Protein AF-A0A829ZBH9-F1 (afdb_monomer_lite)

Sequence (104 aa):
MKEEYISLFEEIKKSYPKHYKEKINKYMKCLEKTVKNNALLKINILACFKEDQNKMYEIFPDIYSKYELTGFRISELEESDVVVICESYISEVYRIGGEFLNDN

Structure (mmC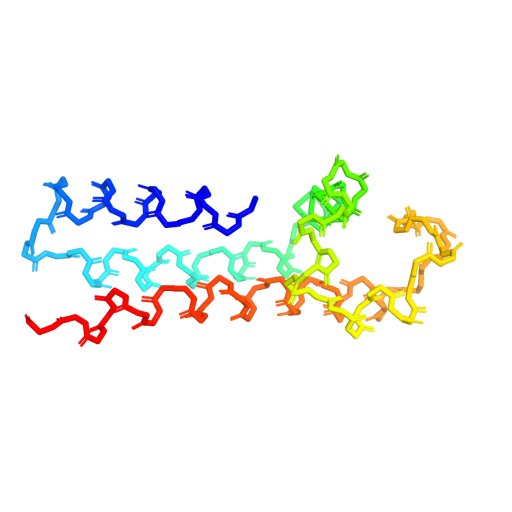IF, N/CA/C/O backbone):
data_AF-A0A829ZBH9-F1
#
_entry.id   AF-A0A829ZBH9-F1
#
loop_
_atom_site.group_PDB
_atom_site.id
_atom_site.type_symbol
_atom_site.label_atom_id
_atom_site.label_alt_id
_atom_site.label_comp_id
_atom_site.label_asym_id
_atom_site.label_entity_id
_atom_site.label_seq_id
_atom_site.pdbx_PDB_ins_code
_atom_site.Cartn_x
_atom_site.Cartn_y
_atom_site.Cartn_z
_atom_site.occupancy
_atom_site.B_iso_or_equiv
_atom_site.auth_seq_id
_atom_site.auth_comp_id
_atom_site.auth_asym_id
_atom_site.auth_atom_id
_atom_site.pdbx_PDB_model_num
ATOM 1 N N . MET A 1 1 ? 5.404 6.927 4.626 1.00 87.38 1 MET A N 1
ATOM 2 C CA . MET A 1 1 ? 4.327 5.935 4.375 1.00 87.38 1 MET A CA 1
ATOM 3 C C . MET A 1 1 ? 3.824 5.224 5.637 1.00 87.38 1 MET A C 1
ATOM 5 O O . MET A 1 1 ? 2.731 5.550 6.077 1.00 87.38 1 MET A O 1
ATOM 9 N N . LYS A 1 2 ? 4.558 4.270 6.242 1.00 89.94 2 LYS A N 1
ATOM 10 C CA . LYS A 1 2 ? 4.032 3.455 7.366 1.00 89.94 2 LYS A CA 1
ATOM 11 C C . LYS A 1 2 ? 3.532 4.301 8.545 1.00 89.94 2 LYS A C 1
ATOM 13 O O . LYS A 1 2 ? 2.399 4.134 8.984 1.00 89.94 2 LYS A O 1
ATOM 18 N N . GLU A 1 3 ? 4.355 5.238 9.010 1.00 92.38 3 GLU A N 1
ATOM 19 C CA . GLU A 1 3 ? 4.014 6.153 10.111 1.00 92.38 3 GLU A CA 1
ATOM 20 C C . GLU A 1 3 ? 2.813 7.053 9.783 1.00 92.38 3 GLU A C 1
ATOM 22 O O . GLU A 1 3 ? 1.985 7.314 10.651 1.00 92.38 3 GLU A O 1
ATOM 27 N N . GLU A 1 4 ? 2.667 7.476 8.524 1.00 93.06 4 GLU A N 1
ATOM 28 C CA . GLU A 1 4 ? 1.530 8.292 8.081 1.00 93.06 4 GLU A CA 1
ATOM 29 C C . GLU A 1 4 ? 0.214 7.513 8.176 1.00 93.06 4 GLU A C 1
ATOM 31 O O . GLU A 1 4 ? -0.771 8.047 8.683 1.00 93.06 4 GLU A O 1
ATOM 36 N N . TYR A 1 5 ? 0.187 6.244 7.750 1.00 96.25 5 TYR A N 1
ATOM 37 C CA . TYR A 1 5 ? -1.016 5.413 7.878 1.00 96.25 5 TYR A CA 1
ATOM 38 C C . TYR A 1 5 ? -1.321 5.044 9.327 1.00 96.25 5 TYR A C 1
ATOM 40 O O . TYR A 1 5 ? -2.490 5.048 9.705 1.00 96.25 5 TYR A O 1
ATOM 48 N N . ILE A 1 6 ? -0.299 4.788 10.153 1.00 96.69 6 ILE A N 1
ATOM 49 C CA . ILE A 1 6 ? -0.485 4.616 11.601 1.00 96.69 6 ILE A CA 1
ATOM 50 C C . ILE A 1 6 ? -1.136 5.873 12.193 1.00 96.69 6 ILE A C 1
ATOM 52 O O . ILE A 1 6 ? -2.168 5.767 12.851 1.00 96.69 6 ILE A O 1
ATOM 56 N N . SER A 1 7 ? -0.597 7.064 11.907 1.00 97.44 7 SER A N 1
ATOM 57 C CA . SER A 1 7 ? -1.154 8.333 12.396 1.00 97.44 7 SER A CA 1
ATOM 58 C C . SER A 1 7 ? -2.584 8.558 11.905 1.00 97.44 7 SER A C 1
ATOM 60 O O . SER A 1 7 ? -3.443 8.967 12.683 1.00 97.44 7 SER A O 1
ATOM 62 N N . LEU A 1 8 ? -2.863 8.264 10.632 1.00 97.75 8 LEU A N 1
ATOM 63 C CA . LEU A 1 8 ? -4.200 8.383 10.055 1.00 97.75 8 LEU A CA 1
ATOM 64 C C . LEU A 1 8 ? -5.196 7.464 10.773 1.00 97.75 8 LEU A C 1
ATOM 66 O O . LEU A 1 8 ? -6.305 7.876 11.112 1.00 97.75 8 LEU A O 1
ATOM 70 N N . PHE A 1 9 ? -4.823 6.206 10.996 1.00 97.88 9 PHE A N 1
ATOM 71 C CA . PHE A 1 9 ? -5.696 5.227 11.632 1.00 97.88 9 PHE A CA 1
ATOM 72 C C . PHE A 1 9 ? -5.889 5.507 13.126 1.00 97.88 9 PHE A C 1
ATOM 74 O O . PHE A 1 9 ? -7.014 5.373 13.613 1.00 97.88 9 PHE A O 1
ATOM 81 N N . GLU A 1 10 ? -4.865 6.005 13.822 1.00 97.62 10 GLU A N 1
ATOM 82 C CA . GLU A 1 10 ? -4.990 6.545 15.182 1.00 97.62 10 GLU A CA 1
ATOM 83 C C . GLU A 1 10 ? -5.949 7.739 15.241 1.00 97.62 10 GLU A C 1
ATOM 85 O O . GLU A 1 10 ? -6.827 7.804 16.105 1.00 97.62 10 GLU A O 1
ATOM 90 N N . GLU A 1 11 ? -5.865 8.671 14.290 1.00 98.00 11 GLU A N 1
ATOM 91 C CA . GLU A 1 11 ? -6.783 9.809 14.232 1.00 98.00 11 GLU A CA 1
ATOM 92 C C . GLU A 1 11 ? -8.232 9.361 13.990 1.00 98.00 11 GLU A C 1
ATOM 94 O O . GLU A 1 11 ? -9.159 9.864 14.637 1.00 98.00 11 GLU A O 1
ATOM 99 N N . ILE A 1 12 ? -8.444 8.367 13.120 1.00 97.50 12 ILE A N 1
ATOM 100 C CA . ILE A 1 12 ? -9.763 7.757 12.906 1.00 97.50 12 ILE A CA 1
ATOM 101 C C . ILE A 1 12 ? -10.256 7.083 14.192 1.00 97.50 12 ILE A C 1
ATOM 103 O O . ILE A 1 12 ? -11.424 7.257 14.551 1.00 97.50 12 ILE A O 1
ATOM 107 N N . LYS A 1 13 ? -9.391 6.344 14.899 1.00 96.69 13 LYS A N 1
ATOM 108 C CA . LYS A 1 13 ? -9.706 5.693 16.179 1.00 96.69 13 LYS A CA 1
ATOM 109 C C . LYS A 1 13 ? -10.120 6.704 17.238 1.00 96.69 13 LYS A C 1
ATOM 111 O O . LYS A 1 13 ? -11.176 6.547 17.848 1.00 96.69 13 LYS A O 1
ATOM 116 N N . LYS A 1 14 ? -9.354 7.783 17.390 1.00 97.12 14 LYS A N 1
ATOM 117 C CA . LYS A 1 14 ? -9.637 8.874 18.328 1.00 97.12 14 LYS A CA 1
ATOM 118 C C . LYS A 1 14 ? -10.939 9.602 17.995 1.00 97.12 14 LYS A C 1
ATOM 120 O O . LYS A 1 14 ? -11.734 9.882 18.887 1.00 97.12 14 LYS A O 1
ATOM 125 N N . SER A 1 15 ? -11.161 9.893 16.716 1.00 97.56 15 SER A N 1
ATOM 126 C CA . SER A 1 15 ? -12.330 10.643 16.241 1.00 97.56 15 SER A CA 1
ATOM 127 C C . SER A 1 15 ? -13.617 9.814 16.256 1.00 97.56 15 SER A C 1
ATOM 129 O O . SER A 1 15 ? -14.703 10.359 16.446 1.00 97.56 15 SER A O 1
ATOM 131 N N . TYR A 1 16 ? -13.516 8.494 16.067 1.00 95.69 16 TYR A N 1
ATOM 132 C CA . TYR A 1 16 ? -14.668 7.595 15.966 1.00 95.69 16 TYR A CA 1
ATOM 133 C C . TYR A 1 16 ? -14.507 6.296 16.780 1.00 95.69 16 TYR A C 1
ATOM 135 O O . TYR A 1 16 ? -14.616 5.210 16.204 1.00 95.69 16 TYR A O 1
ATOM 143 N N . PRO A 1 17 ? -14.349 6.340 18.117 1.00 94.19 17 PRO A N 1
ATOM 144 C CA . PRO A 1 17 ? -13.944 5.172 18.913 1.00 94.19 17 PRO A CA 1
ATOM 145 C C . PRO A 1 17 ? -14.857 3.942 18.802 1.00 94.19 17 PRO A C 1
ATOM 147 O O . PRO A 1 17 ? -14.398 2.817 18.941 1.00 94.19 17 PRO A O 1
ATOM 150 N N . LYS A 1 18 ? -16.155 4.126 18.525 1.00 95.75 18 LYS A N 1
ATOM 151 C CA . LYS A 1 18 ? -17.119 3.016 18.369 1.00 95.75 18 LYS A CA 1
ATOM 152 C C . LYS A 1 18 ? -17.207 2.453 16.946 1.00 95.75 18 LYS A C 1
ATOM 154 O O . LYS A 1 18 ? -17.754 1.375 16.754 1.00 95.75 18 LYS A O 1
ATOM 159 N N . HIS A 1 19 ? -16.697 3.180 15.951 1.00 95.62 19 HIS A N 1
ATOM 160 C CA . HIS A 1 19 ? -16.871 2.867 14.524 1.00 95.62 19 HIS A CA 1
ATOM 161 C C . HIS A 1 19 ? -15.553 2.877 13.739 1.00 95.62 19 HIS A C 1
ATOM 163 O O . HIS A 1 19 ? -15.561 2.782 12.511 1.00 95.62 19 HIS A O 1
ATOM 169 N N . TYR A 1 20 ? -14.413 3.017 14.416 1.00 97.12 20 TYR A N 1
ATOM 170 C CA . TYR A 1 20 ? -13.120 3.176 13.758 1.00 97.12 20 TYR A CA 1
ATOM 171 C C . TYR A 1 20 ? -12.762 1.966 12.897 1.00 97.12 20 TYR A C 1
ATOM 173 O O . TYR A 1 20 ? -12.320 2.153 11.769 1.00 97.12 20 TYR A O 1
ATOM 181 N N . LYS A 1 21 ? -13.054 0.743 13.362 1.00 96.75 21 LYS A N 1
ATOM 182 C CA . LYS A 1 21 ? -12.819 -0.487 12.593 1.00 96.75 21 LYS A CA 1
ATOM 183 C C . LYS A 1 21 ? -13.547 -0.465 11.246 1.00 96.75 21 LYS A C 1
ATOM 185 O O . LYS A 1 21 ? -12.955 -0.738 10.204 1.00 96.75 21 LYS A O 1
ATOM 190 N N . GLU A 1 22 ? -14.819 -0.068 11.245 1.00 97.19 22 GLU A N 1
ATOM 191 C CA . GLU A 1 22 ? -15.608 0.065 10.016 1.00 97.19 22 GLU A CA 1
ATOM 192 C C . GLU A 1 22 ? -15.039 1.154 9.096 1.00 97.19 22 GLU A C 1
ATOM 194 O O . GLU A 1 22 ? -14.906 0.947 7.889 1.00 97.19 22 GLU A O 1
ATOM 199 N N . LYS A 1 23 ? -14.650 2.302 9.663 1.00 97.44 23 LYS A N 1
ATOM 200 C CA . LYS A 1 23 ? -14.086 3.428 8.905 1.00 97.44 23 LYS A CA 1
ATOM 201 C C . LYS A 1 23 ? -12.730 3.107 8.283 1.00 97.44 23 LYS A C 1
ATOM 203 O O . LYS A 1 23 ? -12.544 3.415 7.109 1.00 97.44 23 LYS A O 1
ATOM 208 N N . ILE A 1 24 ? -11.827 2.460 9.019 1.00 97.75 24 ILE A N 1
ATOM 209 C CA . ILE A 1 24 ? -10.522 2.010 8.513 1.00 97.75 24 ILE A CA 1
ATOM 210 C C . ILE A 1 24 ? -10.731 0.991 7.388 1.00 97.75 24 ILE A C 1
ATOM 212 O O . ILE A 1 24 ? -10.188 1.156 6.300 1.00 97.75 24 ILE A O 1
ATOM 216 N N . ASN A 1 25 ? -11.602 -0.005 7.582 1.00 97.25 25 ASN A N 1
ATOM 217 C CA . ASN A 1 25 ? -11.904 -0.988 6.537 1.00 97.25 25 ASN A CA 1
ATOM 218 C C . ASN A 1 25 ? -12.496 -0.336 5.274 1.00 97.25 25 ASN A C 1
ATOM 220 O O . ASN A 1 25 ? -12.101 -0.652 4.152 1.00 97.25 25 ASN A O 1
ATOM 224 N N . LYS A 1 26 ? -13.424 0.615 5.440 1.00 97.69 26 LYS A N 1
ATOM 225 C CA . LYS A 1 26 ? -13.988 1.378 4.320 1.00 97.69 26 LYS A CA 1
ATOM 226 C C . LYS A 1 26 ? -12.913 2.193 3.602 1.00 97.69 26 LYS A C 1
ATOM 228 O O . LYS A 1 26 ? -12.904 2.210 2.374 1.00 97.69 26 LYS A O 1
ATOM 233 N N . TYR A 1 27 ? -12.020 2.842 4.345 1.00 97.31 27 TYR A N 1
ATOM 234 C CA . TYR A 1 27 ? -10.906 3.595 3.781 1.00 97.31 27 TYR A CA 1
ATOM 235 C C . TYR A 1 27 ? -10.013 2.701 2.912 1.00 97.31 27 TYR A C 1
ATOM 237 O O . TYR A 1 27 ? -9.809 3.022 1.744 1.00 97.31 27 TYR A O 1
ATOM 245 N N . MET A 1 28 ? -9.564 1.553 3.431 1.00 97.62 28 MET A N 1
ATOM 246 C CA . MET A 1 28 ? -8.674 0.641 2.698 1.00 97.62 28 MET A CA 1
ATOM 247 C C . MET A 1 28 ? -9.321 0.115 1.410 1.00 97.62 28 MET A C 1
ATOM 249 O O . MET A 1 28 ? -8.709 0.169 0.344 1.00 97.62 28 MET A O 1
ATOM 253 N N . LYS A 1 29 ? -10.603 -0.276 1.465 1.00 97.56 29 LYS A N 1
ATOM 254 C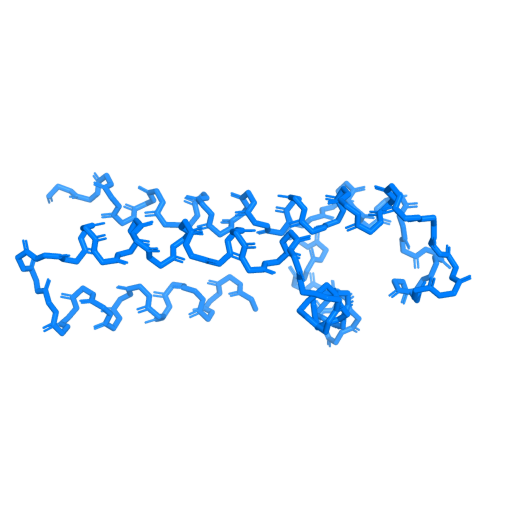 CA . LYS A 1 29 ? -11.366 -0.695 0.275 1.00 97.56 29 LYS A CA 1
ATOM 255 C C . LYS A 1 29 ? -11.501 0.421 -0.761 1.00 97.56 29 LYS A C 1
ATOM 257 O O . LYS A 1 29 ? -11.395 0.176 -1.964 1.00 97.56 29 LYS A O 1
ATOM 262 N N . CYS A 1 30 ? -11.757 1.651 -0.312 1.00 97.31 30 CYS A N 1
ATOM 263 C CA . CYS A 1 30 ? -11.818 2.810 -1.199 1.00 97.31 30 CYS A CA 1
ATOM 264 C C . CYS A 1 30 ? -10.456 3.094 -1.837 1.00 97.31 30 CYS A C 1
ATOM 266 O O . CYS A 1 30 ? -10.401 3.340 -3.042 1.00 97.31 30 CYS A O 1
ATOM 268 N N . LEU A 1 31 ? -9.372 3.034 -1.062 1.00 96.25 31 LEU A N 1
ATOM 269 C CA . LEU A 1 31 ? -8.012 3.244 -1.547 1.00 96.25 31 LEU A CA 1
ATOM 270 C C . LEU A 1 31 ? -7.661 2.225 -2.635 1.00 96.25 31 LEU A C 1
ATOM 272 O O . LEU A 1 31 ? -7.318 2.622 -3.746 1.00 96.25 31 LEU A O 1
ATOM 276 N N . GLU A 1 32 ? -7.843 0.932 -2.361 1.00 97.12 32 GLU A N 1
ATOM 277 C CA . GLU A 1 32 ? -7.578 -0.150 -3.315 1.00 97.12 32 GLU A CA 1
ATOM 278 C C . GLU A 1 32 ? -8.349 0.045 -4.629 1.00 97.12 32 GLU A C 1
ATOM 280 O O . GLU A 1 32 ? -7.770 0.013 -5.719 1.00 97.12 32 GLU A O 1
ATOM 285 N N . LYS A 1 33 ? -9.662 0.309 -4.540 1.00 96.88 33 LYS A N 1
ATOM 286 C CA . LYS A 1 33 ? -10.495 0.562 -5.722 1.00 96.88 33 LYS A CA 1
ATOM 287 C C . LYS A 1 33 ? -10.010 1.783 -6.502 1.00 96.88 33 LYS A C 1
ATOM 289 O O . LYS A 1 33 ? -10.047 1.773 -7.733 1.00 96.88 33 LYS A O 1
ATOM 294 N N . THR A 1 34 ? -9.594 2.839 -5.809 1.00 95.50 34 THR A N 1
ATOM 295 C CA . THR A 1 34 ? -9.168 4.080 -6.462 1.00 95.50 34 THR A CA 1
ATOM 296 C C . THR A 1 34 ? -7.823 3.889 -7.151 1.00 95.50 34 THR A C 1
ATOM 298 O O . THR A 1 34 ? -7.700 4.257 -8.313 1.00 95.50 34 THR A O 1
ATOM 301 N N . VAL A 1 35 ? -6.853 3.234 -6.508 1.00 95.81 35 VAL A N 1
ATOM 302 C CA . VAL A 1 35 ? -5.536 2.945 -7.101 1.00 95.81 35 VAL A CA 1
ATOM 303 C C . VAL A 1 35 ? -5.662 2.092 -8.363 1.00 95.81 35 VAL A C 1
ATOM 305 O O . VAL A 1 35 ? -5.033 2.403 -9.372 1.00 95.81 35 VAL A O 1
ATOM 308 N N . LYS A 1 36 ? -6.542 1.080 -8.370 1.00 93.00 36 LYS A N 1
ATOM 309 C CA . LYS A 1 36 ? -6.785 0.244 -9.561 1.00 93.00 36 LYS A CA 1
ATOM 310 C C . LYS A 1 36 ? -7.236 1.059 -10.782 1.00 93.00 36 LYS A C 1
ATOM 312 O O . LYS A 1 36 ? -6.803 0.770 -11.895 1.00 93.00 36 LYS A O 1
ATOM 317 N N . ASN A 1 37 ? -8.041 2.103 -10.566 1.00 93.00 37 ASN A N 1
ATOM 318 C CA . ASN A 1 37 ? -8.708 2.866 -11.628 1.00 93.00 37 ASN A CA 1
ATOM 319 C C . ASN A 1 37 ? -8.124 4.268 -11.883 1.00 93.00 37 ASN A C 1
ATOM 321 O O . ASN A 1 37 ? -8.619 4.977 -12.755 1.00 93.00 37 ASN A O 1
ATOM 325 N N . ASN A 1 38 ? -7.114 4.705 -11.125 1.00 94.12 38 ASN A N 1
ATOM 326 C CA . ASN A 1 38 ? -6.603 6.074 -11.186 1.00 94.12 38 ASN A CA 1
ATOM 327 C C . ASN A 1 38 ? -5.089 6.096 -11.436 1.00 94.12 38 ASN A C 1
ATOM 329 O O . ASN A 1 38 ? -4.293 5.799 -10.547 1.00 94.12 38 ASN A O 1
ATOM 333 N N . ALA A 1 39 ? -4.696 6.501 -12.646 1.00 91.56 39 ALA A N 1
ATOM 334 C CA . ALA A 1 39 ? -3.293 6.573 -13.050 1.00 91.56 39 ALA A CA 1
ATOM 335 C C . ALA A 1 39 ? -2.469 7.570 -12.215 1.00 91.56 39 ALA A C 1
ATOM 337 O O . ALA A 1 39 ? -1.310 7.294 -11.921 1.00 91.56 39 ALA A O 1
ATOM 338 N N . LEU A 1 40 ? -3.060 8.688 -11.774 1.00 93.81 40 LEU A N 1
ATOM 339 C CA . LEU A 1 40 ? -2.359 9.670 -10.939 1.00 93.81 40 LEU A CA 1
ATOM 340 C C . LEU A 1 40 ? -1.991 9.084 -9.576 1.00 93.81 40 LEU A C 1
ATOM 342 O O . LEU A 1 40 ? -0.888 9.312 -9.094 1.00 93.81 40 LEU A O 1
ATOM 346 N N . LEU A 1 41 ? -2.873 8.284 -8.970 1.00 94.12 41 LEU A N 1
ATOM 347 C CA . LEU A 1 41 ? -2.538 7.610 -7.714 1.00 94.12 41 LEU A CA 1
ATOM 348 C C . LEU A 1 41 ? -1.446 6.556 -7.891 1.00 94.12 41 LEU A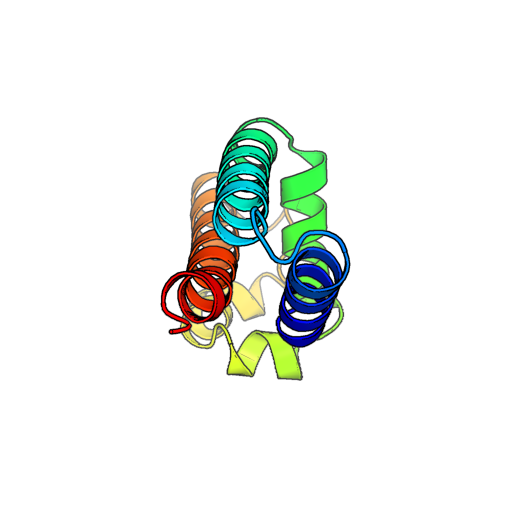 C 1
ATOM 350 O O . LEU A 1 41 ? -0.581 6.456 -7.026 1.00 94.12 41 LEU A O 1
ATOM 354 N N . LYS A 1 42 ? -1.440 5.813 -9.005 1.00 95.25 42 LYS A N 1
ATOM 355 C CA . LYS A 1 42 ? -0.338 4.886 -9.315 1.00 95.25 42 LYS A CA 1
ATOM 356 C C . LYS A 1 42 ? 0.993 5.641 -9.418 1.00 95.25 42 LYS A C 1
ATOM 358 O O . LYS A 1 42 ? 1.980 5.223 -8.823 1.00 95.25 42 LYS A O 1
ATOM 363 N N . ILE A 1 43 ? 1.003 6.792 -10.096 1.00 93.94 43 ILE A N 1
ATOM 364 C CA . ILE A 1 43 ? 2.184 7.666 -10.192 1.00 93.94 43 ILE A CA 1
ATOM 365 C C . ILE A 1 43 ? 2.617 8.172 -8.811 1.00 93.94 43 ILE A C 1
ATOM 367 O O . ILE A 1 43 ? 3.804 8.132 -8.500 1.00 93.94 43 ILE A O 1
ATOM 371 N N . ASN A 1 44 ? 1.677 8.600 -7.965 1.00 93.88 44 ASN A N 1
ATOM 372 C CA . ASN A 1 44 ? 1.994 9.047 -6.607 1.00 93.88 44 ASN A CA 1
ATOM 373 C C . ASN A 1 44 ? 2.600 7.922 -5.759 1.00 93.88 44 ASN A C 1
ATOM 375 O O . ASN A 1 44 ? 3.552 8.166 -5.026 1.00 93.88 44 ASN A O 1
ATOM 379 N N . ILE A 1 45 ? 2.104 6.686 -5.887 1.00 95.44 45 ILE A N 1
ATOM 380 C CA . ILE A 1 45 ? 2.702 5.528 -5.210 1.00 95.44 45 ILE A CA 1
ATOM 381 C C . ILE A 1 45 ? 4.146 5.334 -5.674 1.00 95.44 45 ILE A C 1
ATOM 383 O O . ILE A 1 45 ? 5.033 5.236 -4.831 1.00 95.44 45 ILE A O 1
ATOM 387 N N . LEU A 1 46 ? 4.408 5.341 -6.986 1.00 95.62 46 LEU A N 1
ATOM 388 C CA . LEU A 1 46 ? 5.775 5.245 -7.514 1.00 95.62 46 LEU A CA 1
ATOM 389 C C . LEU A 1 46 ? 6.673 6.377 -6.989 1.00 95.62 46 LEU A C 1
ATOM 391 O O . LEU A 1 46 ? 7.834 6.137 -6.668 1.00 95.62 46 LEU A O 1
ATOM 395 N N . ALA A 1 47 ? 6.143 7.595 -6.847 1.00 94.44 47 ALA A N 1
ATOM 396 C CA . ALA A 1 47 ? 6.874 8.715 -6.259 1.00 94.44 47 ALA A CA 1
ATOM 397 C C . ALA A 1 47 ? 7.253 8.463 -4.789 1.00 94.44 47 ALA A C 1
ATOM 399 O O . ALA A 1 47 ? 8.389 8.747 -4.415 1.00 94.44 47 ALA A O 1
ATOM 400 N N . CYS A 1 48 ? 6.386 7.833 -3.984 1.00 93.50 48 CYS A N 1
ATOM 401 C CA . CYS A 1 48 ? 6.730 7.456 -2.607 1.00 93.50 48 CYS A CA 1
ATOM 402 C C . CYS A 1 48 ? 7.978 6.557 -2.544 1.00 93.50 48 CYS A C 1
ATOM 404 O O . CYS A 1 48 ? 8.838 6.777 -1.695 1.00 93.50 48 CYS A O 1
ATOM 406 N N . PHE A 1 49 ? 8.119 5.594 -3.465 1.00 94.31 49 PHE A N 1
ATOM 407 C CA . PHE A 1 49 ? 9.316 4.738 -3.571 1.00 94.31 49 PHE A CA 1
ATOM 408 C C . PHE A 1 49 ? 10.585 5.512 -3.991 1.00 94.31 49 PHE A C 1
ATOM 410 O O . PHE A 1 49 ? 11.705 5.022 -3.842 1.00 94.31 49 PHE A O 1
ATOM 417 N N . LYS A 1 50 ? 10.454 6.734 -4.509 1.00 91.12 50 LYS A N 1
ATOM 418 C CA . LYS A 1 50 ? 11.597 7.574 -4.899 1.00 91.12 50 LYS A CA 1
ATOM 419 C C . LYS A 1 50 ? 12.005 8.555 -3.810 1.00 91.12 50 LYS A C 1
ATOM 421 O O . LYS A 1 50 ? 13.190 8.832 -3.672 1.00 91.12 50 LYS A O 1
ATOM 426 N N . GLU A 1 51 ? 11.039 9.107 -3.086 1.00 88.62 51 GLU A N 1
ATOM 427 C CA . GLU A 1 51 ? 11.268 10.222 -2.162 1.00 88.62 51 GLU A CA 1
ATOM 428 C C . GLU A 1 51 ? 11.830 9.780 -0.804 1.00 88.62 51 GLU A C 1
ATOM 430 O O . GLU A 1 51 ? 12.638 10.502 -0.227 1.00 88.62 51 GLU A O 1
ATOM 435 N N . ASP A 1 52 ? 11.465 8.591 -0.313 1.00 84.06 52 ASP A N 1
ATOM 436 C CA . ASP A 1 52 ? 11.912 8.082 0.995 1.00 84.06 52 ASP A CA 1
ATOM 437 C C . ASP A 1 52 ? 12.527 6.678 0.865 1.00 84.06 52 ASP A C 1
ATOM 439 O O . ASP A 1 52 ? 12.050 5.702 1.445 1.00 84.06 52 ASP A O 1
ATOM 443 N N . GLN A 1 53 ? 13.572 6.567 0.032 1.00 87.31 53 GLN A N 1
ATOM 444 C CA . GLN A 1 53 ? 14.146 5.280 -0.385 1.00 87.31 53 GLN A CA 1
ATOM 445 C C . GLN A 1 53 ? 14.534 4.371 0.781 1.00 87.31 53 GLN A C 1
ATOM 447 O O . GLN A 1 53 ? 14.191 3.196 0.757 1.00 87.31 53 GLN A O 1
ATOM 452 N N . ASN A 1 54 ? 15.193 4.897 1.818 1.00 88.75 54 ASN A N 1
ATOM 453 C CA . ASN A 1 54 ? 15.628 4.078 2.952 1.00 88.75 54 ASN A CA 1
ATOM 454 C C . ASN A 1 54 ? 14.432 3.467 3.698 1.00 88.75 54 ASN A C 1
ATOM 456 O O . ASN A 1 54 ? 14.401 2.259 3.922 1.00 88.75 54 ASN A O 1
ATOM 460 N N . LYS A 1 55 ? 13.411 4.270 4.027 1.00 90.12 55 LYS A N 1
ATOM 461 C CA . LYS A 1 55 ? 12.225 3.760 4.734 1.00 90.12 55 LYS A CA 1
ATOM 462 C C . LYS A 1 55 ? 11.403 2.824 3.862 1.00 90.12 55 LYS A C 1
ATOM 464 O O . LYS A 1 55 ? 10.856 1.839 4.344 1.00 90.12 55 LYS A O 1
ATOM 469 N N . MET A 1 56 ? 11.286 3.134 2.577 1.00 94.06 56 MET A N 1
ATOM 470 C CA . MET A 1 56 ? 10.546 2.296 1.642 1.00 94.06 56 MET A CA 1
ATOM 471 C C . MET A 1 56 ? 11.283 0.978 1.370 1.00 94.06 56 MET A C 1
ATOM 473 O O . MET A 1 56 ? 10.619 -0.045 1.241 1.00 94.06 56 MET A O 1
ATOM 477 N N . TYR A 1 57 ? 12.618 0.963 1.364 1.00 94.31 57 TYR A N 1
ATOM 478 C CA . TYR A 1 57 ? 13.425 -0.257 1.267 1.00 94.31 57 TYR A CA 1
ATOM 479 C C . TYR A 1 57 ? 13.218 -1.177 2.472 1.00 94.31 57 TYR A C 1
ATOM 481 O O . TYR A 1 57 ? 13.028 -2.376 2.296 1.00 94.31 57 TYR A O 1
ATOM 489 N N . GLU A 1 58 ? 13.185 -0.627 3.689 1.00 93.69 58 GLU A N 1
ATOM 490 C CA . GLU A 1 58 ? 12.915 -1.410 4.905 1.00 93.69 58 GLU A CA 1
ATOM 491 C C . GLU A 1 58 ? 11.547 -2.106 4.871 1.00 93.69 58 GLU A C 1
ATOM 493 O O . GLU A 1 58 ? 11.394 -3.208 5.395 1.00 93.69 58 GLU A O 1
ATOM 498 N N . ILE A 1 59 ? 10.551 -1.467 4.255 1.00 94.94 59 ILE A N 1
ATOM 499 C CA . ILE A 1 59 ? 9.182 -1.987 4.167 1.00 94.94 59 ILE A CA 1
ATOM 500 C C . ILE A 1 59 ? 9.017 -2.932 2.967 1.00 94.94 59 ILE A C 1
ATOM 502 O O . ILE A 1 59 ? 8.286 -3.918 3.050 1.00 94.94 59 ILE A O 1
ATOM 506 N N . PHE A 1 60 ? 9.688 -2.645 1.850 1.00 96.94 60 PHE A N 1
ATOM 507 C CA . PHE A 1 60 ? 9.505 -3.338 0.575 1.00 96.94 60 PHE A CA 1
ATOM 508 C C . PHE A 1 60 ? 10.828 -3.832 -0.035 1.00 96.94 60 PHE A C 1
ATOM 510 O O . PHE A 1 60 ? 11.116 -3.517 -1.196 1.00 96.94 60 PHE A O 1
ATOM 517 N N . PRO A 1 61 ? 11.632 -4.631 0.685 1.00 96.44 61 PRO A N 1
ATOM 518 C CA . PRO A 1 61 ? 12.950 -5.046 0.205 1.00 96.44 61 PRO A CA 1
ATOM 519 C C . PRO A 1 61 ? 12.872 -5.804 -1.129 1.00 96.44 61 PRO A C 1
ATOM 521 O O . PRO A 1 61 ? 13.685 -5.568 -2.020 1.00 96.44 61 PRO A O 1
ATOM 524 N N . ASP A 1 62 ? 11.842 -6.634 -1.323 1.00 96.81 62 ASP A N 1
ATOM 525 C CA . ASP A 1 62 ? 11.643 -7.404 -2.559 1.00 96.81 62 ASP A CA 1
ATOM 526 C C . ASP A 1 62 ? 11.329 -6.512 -3.771 1.00 96.81 62 ASP A C 1
ATOM 528 O O . ASP A 1 62 ? 11.769 -6.781 -4.892 1.00 96.81 62 ASP A O 1
ATOM 532 N N . ILE A 1 63 ? 10.596 -5.415 -3.552 1.00 97.62 63 ILE A N 1
ATOM 533 C CA . ILE A 1 63 ? 10.283 -4.441 -4.603 1.00 97.62 63 ILE A CA 1
ATOM 534 C C . ILE A 1 63 ? 11.547 -3.690 -5.014 1.00 97.62 63 ILE A C 1
ATOM 536 O O . ILE A 1 63 ? 11.796 -3.541 -6.208 1.00 97.62 63 ILE A O 1
ATOM 540 N N . TYR A 1 64 ? 12.381 -3.272 -4.061 1.00 96.69 64 TYR A N 1
ATOM 541 C CA . TYR A 1 64 ? 13.661 -2.640 -4.388 1.00 96.69 64 TYR A CA 1
ATOM 542 C 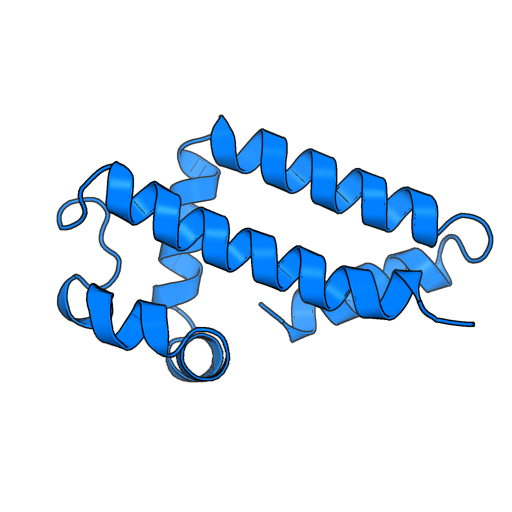C . TYR A 1 64 ? 14.616 -3.611 -5.069 1.00 96.69 64 TYR A C 1
ATOM 544 O O . TYR A 1 64 ? 15.157 -3.278 -6.119 1.00 96.69 64 TYR A O 1
ATOM 552 N N . SER A 1 65 ? 14.739 -4.840 -4.565 1.00 95.88 65 SER A N 1
ATOM 553 C CA . SER A 1 65 ? 15.595 -5.857 -5.180 1.00 95.88 65 SER A CA 1
ATOM 554 C C . SER A 1 65 ? 15.278 -6.074 -6.662 1.00 95.88 65 SER A C 1
ATOM 556 O O . SER A 1 65 ? 16.188 -6.352 -7.443 1.00 95.88 65 SER A O 1
ATOM 558 N N . LYS A 1 66 ? 14.007 -5.935 -7.058 1.00 96.44 66 LYS A N 1
ATOM 559 C CA . LYS A 1 66 ? 13.563 -6.133 -8.438 1.00 96.44 66 LYS A CA 1
ATOM 560 C C . LYS A 1 66 ? 13.551 -4.855 -9.282 1.00 96.44 66 LYS A C 1
ATOM 562 O O . LYS A 1 66 ? 13.832 -4.923 -10.476 1.00 96.44 66 LYS A O 1
ATOM 567 N N . TYR A 1 67 ? 13.212 -3.710 -8.692 1.00 96.69 67 TYR A N 1
ATOM 568 C CA . TYR A 1 67 ? 12.845 -2.505 -9.444 1.00 96.69 67 TYR A CA 1
ATOM 569 C C . TYR A 1 67 ? 13.702 -1.274 -9.143 1.00 96.69 67 TYR A C 1
ATOM 571 O O . TYR A 1 67 ? 13.548 -0.268 -9.833 1.00 96.69 67 TYR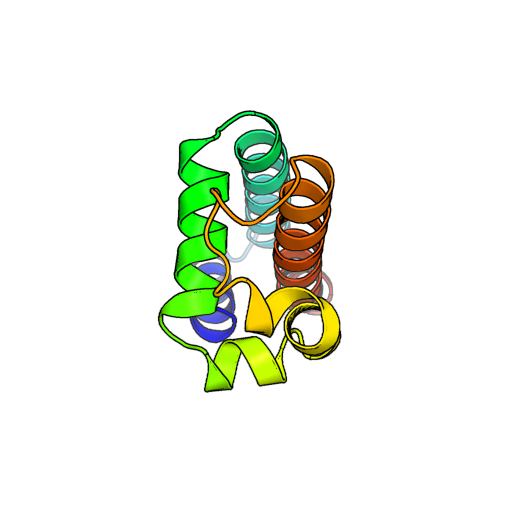 A O 1
ATOM 579 N N . GLU A 1 68 ? 14.628 -1.318 -8.186 1.00 94.12 68 GLU A N 1
ATOM 580 C CA . GLU A 1 68 ? 15.452 -0.159 -7.811 1.00 94.12 68 GLU A CA 1
ATOM 581 C C . GLU A 1 68 ? 16.196 0.458 -9.008 1.00 94.12 68 GLU A C 1
ATOM 583 O O . GLU A 1 68 ? 16.209 1.680 -9.163 1.00 94.12 68 GLU A O 1
ATOM 588 N N . LEU A 1 69 ? 16.724 -0.372 -9.918 1.00 94.38 69 LEU A N 1
ATOM 589 C CA . LEU A 1 69 ? 17.453 0.087 -11.110 1.00 94.38 69 LEU A CA 1
ATOM 590 C C . LEU A 1 69 ? 16.584 0.868 -12.108 1.00 94.38 69 LEU A C 1
ATOM 592 O O . LEU A 1 69 ? 17.107 1.677 -12.871 1.00 94.38 69 LEU A O 1
ATOM 596 N N . THR A 1 70 ? 15.262 0.680 -12.079 1.00 95.12 70 THR A N 1
ATOM 597 C CA . THR A 1 70 ? 14.310 1.464 -12.894 1.00 95.12 70 THR A CA 1
ATOM 598 C C . THR A 1 70 ? 14.128 2.886 -12.348 1.00 95.12 70 THR A C 1
ATOM 600 O O . THR A 1 70 ? 13.523 3.754 -12.984 1.00 95.12 70 THR A O 1
ATOM 603 N N . GLY A 1 71 ? 14.595 3.136 -11.118 1.00 93.81 71 GLY A N 1
ATOM 604 C CA . GLY A 1 71 ? 14.336 4.364 -10.374 1.00 93.81 71 GLY A CA 1
ATOM 605 C C . GLY A 1 71 ? 12.845 4.631 -10.151 1.00 93.81 71 GLY A C 1
ATOM 606 O O . GLY A 1 71 ? 12.464 5.798 -10.007 1.00 93.81 71 GLY A O 1
ATOM 607 N N . PHE A 1 72 ? 12.010 3.583 -10.202 1.00 95.88 72 PHE A N 1
ATOM 608 C CA . PHE A 1 72 ? 10.546 3.642 -10.133 1.00 95.88 72 PHE A CA 1
ATOM 609 C C . PHE A 1 72 ? 9.939 4.652 -11.119 1.00 95.88 72 PHE A C 1
ATOM 611 O O . PHE A 1 72 ? 8.958 5.341 -10.830 1.00 95.88 72 PHE A O 1
ATOM 618 N N . ARG A 1 73 ? 10.565 4.810 -12.290 1.00 93.94 73 ARG A N 1
ATOM 619 C CA . ARG A 1 73 ? 10.087 5.703 -13.346 1.00 93.94 73 ARG A CA 1
ATOM 620 C C . ARG A 1 73 ? 9.090 4.952 -14.210 1.00 93.94 73 ARG A C 1
ATOM 622 O O . ARG A 1 73 ? 9.397 3.884 -14.715 1.00 93.94 73 ARG A O 1
ATOM 629 N N . ILE A 1 74 ? 7.927 5.553 -14.446 1.00 91.31 74 ILE A N 1
ATOM 630 C CA . ILE A 1 74 ? 6.879 4.927 -15.263 1.00 91.31 74 ILE A CA 1
ATOM 631 C C . ILE A 1 74 ? 7.331 4.625 -16.703 1.00 91.31 74 ILE A C 1
ATOM 633 O O . ILE A 1 74 ? 6.797 3.717 -17.316 1.00 91.31 74 ILE A O 1
ATOM 637 N N . SER A 1 75 ? 8.319 5.356 -17.239 1.00 93.06 75 SER A N 1
ATOM 638 C CA . SER A 1 75 ? 8.901 5.091 -18.564 1.00 93.06 75 SER A CA 1
ATOM 639 C C . SER A 1 75 ? 9.796 3.851 -18.614 1.00 93.06 75 SER A C 1
ATOM 641 O O . SER A 1 75 ? 10.074 3.366 -19.702 1.00 93.06 75 SER A O 1
ATOM 643 N N . GLU A 1 76 ? 10.256 3.371 -17.457 1.00 95.81 76 GLU A N 1
ATOM 644 C CA . GLU A 1 76 ? 11.182 2.241 -17.303 1.00 95.81 76 GLU A CA 1
ATOM 645 C C . GLU A 1 76 ? 10.47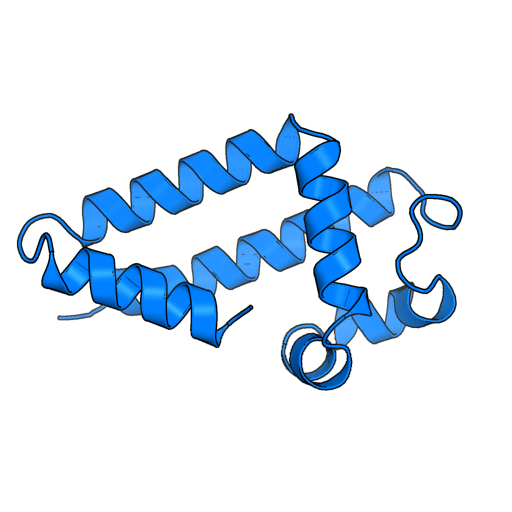8 0.998 -16.730 1.00 95.81 76 GLU A C 1
ATOM 647 O O . GLU A 1 76 ? 11.137 0.041 -16.328 1.00 95.81 76 GLU A O 1
ATOM 652 N N . LEU A 1 77 ? 9.146 1.036 -16.621 1.00 96.25 77 LEU A N 1
ATOM 653 C CA . LEU A 1 77 ? 8.324 -0.014 -16.025 1.00 96.25 77 LEU A CA 1
ATOM 654 C C . LEU A 1 77 ? 7.251 -0.464 -17.012 1.00 96.25 77 LEU A C 1
ATOM 656 O O . LEU A 1 77 ? 6.566 0.363 -17.616 1.00 96.25 77 LEU A O 1
ATOM 660 N N . GLU A 1 78 ? 7.045 -1.775 -17.099 1.00 96.31 78 GLU A N 1
ATOM 661 C CA . GLU A 1 78 ? 5.877 -2.332 -17.775 1.00 96.31 78 GLU A CA 1
ATOM 662 C C . GLU A 1 78 ? 4.613 -2.081 -16.938 1.00 96.31 78 GLU A C 1
ATOM 664 O O . GLU A 1 78 ? 4.663 -1.952 -15.709 1.00 96.31 78 GLU A O 1
ATOM 669 N N . GLU A 1 79 ? 3.438 -2.070 -17.574 1.00 94.19 79 GLU A N 1
ATOM 670 C CA . GLU A 1 79 ? 2.169 -1.877 -16.855 1.00 94.19 79 GLU A CA 1
ATOM 671 C C . GLU A 1 79 ? 1.979 -2.921 -15.740 1.00 94.19 79 GLU A C 1
ATOM 673 O O . GLU A 1 79 ? 1.526 -2.590 -14.641 1.00 94.19 79 GLU A O 1
ATOM 678 N N . SER A 1 80 ? 2.393 -4.168 -15.985 1.00 95.81 80 SER A N 1
ATOM 679 C CA . SER A 1 80 ? 2.360 -5.237 -14.984 1.00 95.81 80 SER A CA 1
ATOM 680 C C . SER A 1 80 ? 3.253 -4.957 -13.777 1.00 95.81 80 SER A C 1
ATOM 682 O O . SER A 1 80 ? 2.885 -5.313 -12.661 1.00 95.81 80 SER A O 1
ATOM 684 N N . ASP A 1 81 ? 4.398 -4.299 -13.965 1.00 97.06 81 ASP A N 1
ATOM 685 C CA . ASP A 1 81 ? 5.287 -3.951 -12.854 1.00 97.06 81 ASP A CA 1
ATOM 686 C C . ASP A 1 81 ? 4.674 -2.858 -11.985 1.00 97.06 81 ASP A C 1
ATOM 688 O O . ASP A 1 81 ? 4.689 -2.952 -10.758 1.00 97.06 81 ASP A O 1
ATOM 692 N N . VAL A 1 82 ? 4.045 -1.859 -12.613 1.00 96.62 82 VAL A N 1
ATOM 693 C CA . VAL A 1 82 ? 3.298 -0.821 -11.892 1.00 96.62 82 VAL A CA 1
ATOM 694 C C . VAL A 1 82 ? 2.175 -1.443 -11.060 1.00 96.62 82 VAL A C 1
ATOM 696 O O . VAL A 1 82 ? 1.965 -1.031 -9.917 1.00 96.62 82 VAL A O 1
ATOM 699 N N . VAL A 1 83 ? 1.468 -2.441 -11.604 1.00 96.25 83 VAL A N 1
ATOM 700 C CA . VAL A 1 83 ? 0.438 -3.185 -10.865 1.00 96.25 83 VAL A CA 1
ATOM 701 C C . VAL A 1 83 ? 1.039 -3.881 -9.647 1.00 96.25 83 VAL A C 1
ATOM 703 O O . VAL A 1 83 ? 0.544 -3.652 -8.547 1.00 96.25 83 VAL A O 1
ATOM 706 N N . VAL A 1 84 ? 2.127 -4.640 -9.809 1.00 97.75 84 VAL A N 1
ATOM 707 C CA . VAL A 1 84 ? 2.795 -5.344 -8.698 1.00 97.75 84 VAL A CA 1
ATOM 708 C C . VAL A 1 84 ? 3.218 -4.370 -7.597 1.00 97.75 84 VAL A C 1
ATOM 710 O O . VAL A 1 84 ? 2.902 -4.586 -6.429 1.00 97.75 84 VAL A O 1
ATOM 713 N N . ILE A 1 85 ? 3.870 -3.260 -7.956 1.00 97.56 85 ILE A N 1
ATOM 714 C CA . ILE A 1 85 ? 4.324 -2.252 -6.986 1.00 97.56 85 ILE A CA 1
ATOM 715 C C . ILE A 1 85 ? 3.132 -1.645 -6.227 1.00 97.56 85 ILE A C 1
ATOM 717 O O . ILE A 1 85 ? 3.167 -1.516 -5.000 1.00 97.56 85 ILE A O 1
ATOM 721 N N . CYS A 1 86 ? 2.055 -1.299 -6.939 1.00 97.50 86 CYS A N 1
ATOM 722 C CA . CYS A 1 86 ? 0.846 -0.758 -6.322 1.00 97.50 86 CYS A CA 1
ATOM 723 C C . CYS A 1 86 ? 0.160 -1.777 -5.403 1.00 97.50 86 CYS A C 1
ATOM 725 O O . CYS A 1 86 ? -0.291 -1.414 -4.319 1.00 97.50 86 CYS A O 1
ATOM 727 N N . GLU A 1 87 ? 0.077 -3.043 -5.805 1.00 97.44 87 GLU A N 1
ATOM 728 C CA . GLU A 1 87 ? -0.525 -4.104 -4.995 1.00 97.44 87 GLU A CA 1
ATOM 729 C C . GLU A 1 87 ? 0.284 -4.388 -3.729 1.00 97.44 87 GLU A C 1
ATOM 731 O O . GLU A 1 87 ? -0.310 -4.541 -2.659 1.00 97.44 87 GLU A O 1
ATOM 736 N N . SER A 1 88 ? 1.619 -4.375 -3.802 1.00 97.44 88 SER A N 1
ATOM 737 C CA . SER A 1 88 ? 2.478 -4.473 -2.617 1.00 97.44 88 SER A CA 1
ATOM 738 C C . SER A 1 88 ? 2.259 -3.300 -1.666 1.00 97.44 88 SER A C 1
ATOM 740 O O . SER A 1 88 ? 2.062 -3.516 -0.470 1.00 97.44 88 SER A O 1
ATOM 742 N N . TYR A 1 89 ? 2.197 -2.071 -2.187 1.00 97.31 89 TYR A N 1
ATOM 743 C CA . TYR A 1 89 ? 1.892 -0.888 -1.380 1.00 97.31 89 TYR A CA 1
ATOM 744 C C . TYR A 1 89 ? 0.540 -1.023 -0.665 1.00 97.31 89 TYR A C 1
ATOM 746 O O . TYR A 1 89 ? 0.448 -0.822 0.544 1.00 97.31 89 TYR A O 1
ATOM 754 N N . ILE A 1 90 ? -0.514 -1.403 -1.395 1.00 97.69 90 ILE A N 1
ATOM 755 C CA . ILE A 1 90 ? -1.855 -1.590 -0.827 1.00 97.69 90 ILE A CA 1
ATOM 756 C C . ILE A 1 90 ? -1.872 -2.710 0.213 1.00 97.69 90 ILE A C 1
ATOM 758 O O . ILE A 1 90 ? -2.486 -2.547 1.267 1.00 97.69 90 ILE A O 1
ATOM 762 N N . SER A 1 91 ? -1.185 -3.820 -0.049 1.00 97.44 91 SER A N 1
ATOM 763 C CA . SER A 1 91 ? -1.090 -4.944 0.887 1.00 97.44 91 SER A CA 1
ATOM 764 C C . SER A 1 91 ? -0.480 -4.513 2.218 1.00 97.44 91 SER A C 1
ATOM 766 O O . SER A 1 91 ? -0.974 -4.904 3.274 1.00 97.44 91 SER A O 1
ATOM 768 N N . GLU A 1 92 ? 0.526 -3.642 2.186 1.00 97.19 92 GLU A N 1
ATOM 769 C CA . GLU A 1 92 ? 1.124 -3.091 3.399 1.00 97.19 92 GLU A CA 1
ATOM 770 C C . GLU A 1 92 ? 0.174 -2.143 4.146 1.00 97.19 92 GLU A C 1
ATOM 772 O O . GLU A 1 92 ? 0.086 -2.203 5.372 1.00 97.19 92 GLU A O 1
ATOM 777 N N . VAL A 1 93 ? -0.624 -1.333 3.438 1.00 97.50 93 VAL A N 1
ATOM 778 C CA . VAL A 1 93 ? -1.691 -0.534 4.072 1.00 97.50 93 VAL A CA 1
ATOM 779 C C . VAL A 1 93 ? -2.716 -1.439 4.763 1.00 97.50 93 VAL A C 1
ATOM 781 O O . VAL A 1 93 ? -3.122 -1.152 5.890 1.00 97.50 93 VAL A O 1
ATOM 784 N N . TYR A 1 94 ? -3.102 -2.553 4.133 1.00 97.62 94 TYR A N 1
ATOM 785 C CA . TYR A 1 94 ? -3.969 -3.558 4.755 1.00 97.62 94 TYR A CA 1
ATOM 786 C C . TYR A 1 94 ? -3.316 -4.231 5.963 1.00 97.62 94 TYR A C 1
ATOM 788 O O . TYR A 1 94 ? -4.003 -4.462 6.960 1.00 97.62 94 TYR A O 1
ATOM 796 N N . ARG A 1 95 ? -2.008 -4.509 5.911 1.00 97.06 95 ARG A N 1
ATOM 797 C CA . ARG A 1 95 ? -1.248 -5.056 7.043 1.00 97.06 95 ARG A CA 1
ATOM 798 C C . ARG A 1 95 ? -1.307 -4.109 8.240 1.00 97.06 95 ARG A C 1
ATOM 800 O O . ARG A 1 95 ? -1.700 -4.537 9.321 1.00 97.06 95 ARG A O 1
ATOM 807 N N . ILE A 1 96 ? -0.999 -2.826 8.026 1.00 96.69 96 ILE A N 1
ATOM 808 C CA . ILE A 1 96 ? -1.072 -1.778 9.056 1.00 96.69 96 ILE A CA 1
ATOM 809 C C . ILE A 1 96 ? -2.503 -1.661 9.583 1.00 96.69 96 ILE A C 1
ATOM 811 O O . ILE A 1 96 ? -2.726 -1.722 10.786 1.00 96.69 96 ILE A O 1
ATOM 815 N N . GLY A 1 97 ? -3.500 -1.546 8.703 1.00 96.50 97 GLY A N 1
ATOM 816 C CA . GLY A 1 97 ? -4.898 -1.430 9.118 1.00 96.50 97 GLY A CA 1
ATOM 817 C C . GLY A 1 97 ? -5.383 -2.641 9.916 1.00 96.50 97 GLY A C 1
ATOM 818 O O . GLY A 1 97 ? -6.137 -2.477 10.872 1.00 96.50 97 GLY A O 1
ATOM 819 N N . GLY A 1 98 ? -4.908 -3.844 9.583 1.00 95.94 98 GLY A N 1
ATOM 820 C CA . GLY A 1 98 ? -5.195 -5.078 10.311 1.00 95.94 98 GLY A CA 1
ATOM 821 C C . GLY A 1 98 ? -4.796 -5.029 11.787 1.00 95.94 98 GLY A C 1
ATOM 822 O O . GLY A 1 98 ? -5.531 -5.558 12.621 1.00 95.94 98 GLY A O 1
ATOM 823 N N . GLU A 1 99 ? -3.705 -4.337 12.130 1.00 95.56 99 GLU A N 1
ATOM 824 C CA . GLU A 1 99 ? -3.282 -4.122 13.524 1.00 95.56 99 GLU A CA 1
ATOM 825 C C . GLU A 1 99 ? -4.373 -3.382 14.321 1.00 95.56 99 GLU A C 1
ATOM 827 O O . GLU A 1 99 ? -4.722 -3.787 15.426 1.00 95.56 99 GLU A O 1
ATOM 832 N N . PHE A 1 100 ? -5.024 -2.384 13.715 1.00 94.31 100 PHE A N 1
ATOM 833 C CA . PHE A 1 100 ? -6.121 -1.631 14.336 1.00 94.31 100 PHE A CA 1
ATOM 834 C C . PHE A 1 100 ? -7.441 -2.410 14.383 1.00 94.31 100 PHE A C 1
ATOM 836 O O . PHE A 1 100 ? -8.254 -2.229 15.295 1.00 94.31 100 PHE A O 1
ATOM 843 N N . LEU A 1 101 ? -7.699 -3.262 13.388 1.00 91.88 101 LEU A N 1
ATOM 844 C CA . LEU A 1 101 ? -8.919 -4.074 13.348 1.00 91.88 101 LEU A CA 1
ATOM 845 C C . LEU A 1 101 ? -8.904 -5.185 14.409 1.00 91.88 101 LEU A C 1
ATOM 847 O O . LEU A 1 101 ? -9.963 -5.515 14.954 1.00 91.88 101 LEU A O 1
ATOM 851 N N . ASN A 1 102 ? -7.719 -5.703 14.731 1.00 88.00 102 ASN A N 1
ATOM 852 C CA . ASN A 1 102 ? -7.504 -6.767 15.716 1.00 88.00 102 ASN A CA 1
ATOM 853 C C . ASN A 1 102 ? -7.233 -6.253 17.138 1.00 88.00 102 ASN A C 1
ATOM 855 O O . ASN A 1 102 ? -7.111 -7.057 18.058 1.00 88.00 102 ASN A O 1
ATOM 859 N N . ASP A 1 103 ? -7.167 -4.936 17.321 1.00 74.50 103 ASP A N 1
ATOM 860 C CA . ASP A 1 103 ? -7.010 -4.298 18.625 1.00 74.50 103 ASP A CA 1
ATOM 861 C C . ASP A 1 103 ? -8.260 -4.585 19.488 1.00 74.50 103 ASP A C 1
ATOM 863 O O . ASP A 1 103 ? -9.389 -4.301 19.053 1.00 74.50 103 ASP A O 1
ATOM 867 N N . ASN A 1 104 ? -8.067 -5.235 20.644 1.00 55.94 104 ASN A N 1
ATOM 868 C CA . ASN A 1 104 ? -9.122 -5.674 21.575 1.00 55.94 104 ASN A CA 1
ATOM 869 C C . ASN A 1 104 ? -9.483 -4.581 22.581 1.00 55.94 104 ASN A C 1
ATOM 871 O O . ASN A 1 104 ? -8.565 -4.113 23.289 1.00 55.94 104 ASN A O 1
#

Radius of gyration: 14.59 Å; chains: 1; bounding box: 35×18×40 Å

pLDDT: mean 94.64, std 5.09, range [55.94, 98.0]

Organism: NCBI:txid69824

Secondary structure (DSSP, 8-state):
-HHHHHHHHHHHHHH-TTTHHHHHHHHHHHHHHHHHH-HHHHHHHHHHHHHSHHHHHHH-HHHHHHHGGGTT-GGGS-HHHHHHHHHHHHHHHHHHHHHHHS--

Foldseek 3Di:
DLVVLLVVLVVLCVVPVPCSLVVLVVVLVVLVVCCVPPPVVLVVLLVVCQPCVVVVCVLCVVLCVPCVVVSSDPVSDDPVNSVVSVVSVSVVSVVSSVVVNPDD